Protein AF-A0A8D8CI14-F1 (afdb_monomer_lite)

pLDDT: mean 77.87, std 14.62, range [41.25, 91.88]

Radius of gyration: 20.02 Å; chains: 1; bounding box: 46×37×58 Å

Sequence (136 aa):
RLLSAIPNVVVAGLPQVSRAVIAVDDAHGPPTYKLCVEGYGLRDVMATYGVVGARTKSNNILEVYVTLGIEAARTTIMNEITDVMEGHGMSVDHRHIMLLASQMTSRGEVLGITRHGLAKMRESVFNLASVSFGYS

Organism: Culex pipiens (NCBI:txid7175)

Foldseek 3Di:
DVVVCVVQDDPDDDSFWDDKDWDWDPPDDDIDIDIDTDGDDLPVQLVDPPDPNVPDDDLPLQSCCVRVNLVSSLVSQLVVVVVVCVVVVHDDPSVVSNVVSCLQRVVRDRQDPPPVSVVVSDPDPVVNVVVVVVVD

Secondary structure (DSSP, 8-state):
--TTTGGG---SS-TTEEEEEEEEE-SSSSPEEEEEEEES-HHHHHTSTT--GGG---S-HHHHHHHH-HHHHHHHHHHHHHHHHHHTT----HHHHHHHHHHHHTTSS---SSHHHHHHH---HHHHHHHHHTT-

Structure (mmCIF, N/CA/C/O backbone):
data_AF-A0A8D8CI14-F1
#
_entry.id   AF-A0A8D8CI14-F1
#
loop_
_atom_site.group_PDB
_atom_site.id
_atom_site.type_symbol
_atom_site.label_atom_id
_atom_site.label_alt_id
_atom_site.label_comp_id
_atom_site.label_asym_id
_atom_site.label_entity_id
_atom_site.label_seq_id
_atom_site.pdbx_PDB_ins_code
_atom_site.Cartn_x
_atom_site.Cartn_y
_atom_site.Cartn_z
_atom_site.occupancy
_atom_site.B_iso_or_equiv
_atom_site.auth_seq_id
_atom_site.auth_comp_id
_atom_site.auth_asym_id
_atom_site.auth_atom_id
_atom_site.pdbx_PDB_model_num
ATOM 1 N N . ARG A 1 1 ? -24.627 17.170 -27.670 1.00 53.56 1 ARG A N 1
ATOM 2 C CA . ARG A 1 1 ? -24.695 16.552 -26.321 1.00 53.56 1 ARG A CA 1
ATOM 3 C C . ARG A 1 1 ? -23.860 15.270 -26.192 1.00 53.56 1 ARG A C 1
ATOM 5 O O . ARG A 1 1 ? -23.343 15.054 -25.114 1.00 53.56 1 ARG A O 1
ATOM 12 N N . LEU A 1 2 ? -23.659 14.468 -27.251 1.00 51.97 2 LEU A N 1
ATOM 13 C CA . LEU A 1 2 ? -22.767 13.288 -27.208 1.00 51.97 2 LEU A CA 1
ATOM 14 C C . LEU A 1 2 ? -21.265 13.622 -27.356 1.00 51.97 2 LEU A C 1
ATOM 16 O O . LEU A 1 2 ? -20.440 12.981 -26.722 1.00 51.97 2 LEU A O 1
ATOM 20 N N . LEU A 1 3 ? -20.907 14.676 -28.103 1.00 54.47 3 LEU A N 1
ATOM 21 C CA . LEU A 1 3 ? -19.509 15.109 -28.303 1.00 54.47 3 LEU A CA 1
ATOM 22 C C . LEU A 1 3 ? -18.772 15.508 -27.008 1.00 54.47 3 LEU A C 1
ATOM 24 O O . LEU A 1 3 ? -17.559 15.375 -26.937 1.00 54.47 3 LEU A O 1
ATOM 28 N N . SER A 1 4 ? -19.488 15.955 -25.972 1.00 59.44 4 SER A N 1
ATOM 29 C CA . SER A 1 4 ? -18.893 16.339 -24.683 1.00 59.44 4 SER A CA 1
ATOM 30 C C . SER A 1 4 ? -18.547 15.151 -23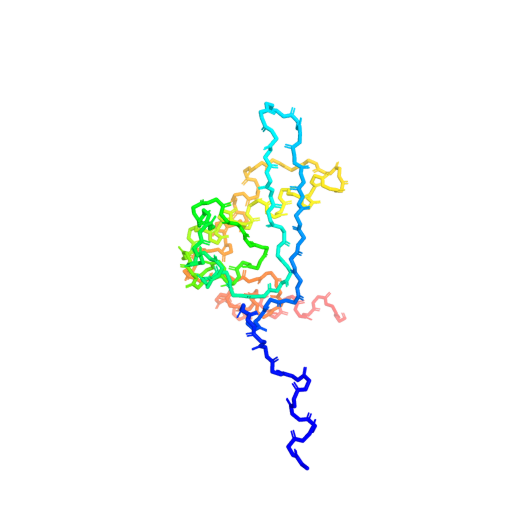.780 1.00 59.44 4 SER A C 1
ATOM 32 O O . SER A 1 4 ? -17.852 15.339 -22.790 1.00 59.44 4 SER A O 1
ATOM 34 N N . ALA A 1 5 ? -19.037 13.945 -24.090 1.00 62.41 5 ALA A N 1
ATOM 35 C CA . ALA A 1 5 ? -18.783 12.736 -23.300 1.00 62.41 5 ALA A CA 1
ATOM 36 C C . ALA A 1 5 ? -17.605 11.902 -23.836 1.00 62.41 5 ALA A C 1
ATOM 38 O O . ALA A 1 5 ? -17.045 11.098 -23.100 1.00 62.41 5 ALA A O 1
ATOM 39 N N . ILE A 1 6 ? -17.205 12.123 -25.094 1.00 62.47 6 ILE A N 1
ATOM 40 C CA . ILE A 1 6 ? -16.115 11.406 -25.773 1.00 62.47 6 ILE A CA 1
ATOM 41 C C . ILE A 1 6 ? -14.745 11.548 -25.079 1.00 62.47 6 ILE A C 1
ATOM 43 O O . ILE A 1 6 ? -14.060 10.533 -24.982 1.00 62.47 6 ILE A O 1
ATOM 47 N N . PRO A 1 7 ? -14.321 12.718 -24.549 1.00 66.12 7 PRO A N 1
ATOM 48 C CA . PRO A 1 7 ? -12.990 12.823 -23.944 1.00 66.12 7 PRO A CA 1
ATOM 49 C C . PRO A 1 7 ? -12.853 12.095 -22.596 1.00 66.12 7 PRO A C 1
ATOM 51 O O . PRO A 1 7 ? -11.733 11.875 -22.153 1.00 66.12 7 PRO A O 1
ATOM 54 N N . ASN A 1 8 ? -13.961 11.693 -21.959 1.00 60.72 8 ASN A N 1
ATOM 55 C CA . ASN A 1 8 ? -13.953 10.975 -20.677 1.00 60.72 8 ASN A CA 1
ATOM 56 C C . ASN A 1 8 ? -14.073 9.449 -20.833 1.00 60.72 8 ASN A C 1
ATOM 58 O O . ASN A 1 8 ? -14.168 8.735 -19.834 1.00 60.72 8 ASN A O 1
ATOM 62 N N . VAL A 1 9 ? -14.112 8.934 -22.065 1.00 67.69 9 VAL A N 1
ATOM 63 C CA . VAL A 1 9 ? -14.171 7.490 -22.307 1.00 67.69 9 VAL A CA 1
ATOM 64 C C . VAL A 1 9 ? -12.766 6.907 -22.197 1.00 67.69 9 VAL A C 1
ATOM 66 O O . VAL A 1 9 ? -11.877 7.226 -22.982 1.00 67.69 9 VAL A O 1
ATOM 69 N N . VAL A 1 10 ? -12.578 6.015 -21.227 1.00 65.00 10 VAL A N 1
ATOM 70 C CA . VAL A 1 10 ? -11.354 5.224 -21.080 1.00 65.00 10 VAL A CA 1
ATOM 71 C C . VAL A 1 10 ? -11.296 4.212 -22.226 1.00 65.00 10 VAL A C 1
ATOM 73 O O . VAL A 1 10 ? -12.143 3.328 -22.321 1.00 65.00 10 VAL A O 1
ATOM 76 N N . VAL A 1 11 ? -10.319 4.368 -23.124 1.00 61.59 11 VAL A N 1
ATOM 77 C CA . VAL A 1 11 ? -10.188 3.558 -24.353 1.00 61.59 11 VAL A CA 1
ATOM 78 C C . VAL A 1 11 ? -9.649 2.151 -24.057 1.00 61.59 11 VAL A C 1
ATOM 80 O O . VAL A 1 11 ? -10.037 1.193 -24.719 1.00 61.59 11 VAL A O 1
ATOM 83 N N . ALA A 1 12 ? -8.784 2.015 -23.048 1.00 62.66 12 ALA A N 1
ATOM 84 C CA . ALA A 1 12 ? -8.288 0.744 -22.526 1.00 62.66 12 ALA A CA 1
ATOM 85 C C . ALA A 1 12 ? -7.649 0.956 -21.143 1.00 62.66 12 ALA A C 1
ATOM 87 O O . ALA A 1 12 ? -7.088 2.018 -20.878 1.00 62.66 12 ALA A O 1
ATOM 88 N N . GLY A 1 13 ? -7.695 -0.067 -20.286 1.00 74.19 13 GLY A N 1
ATOM 89 C CA . GLY A 1 13 ? -7.078 -0.047 -18.957 1.00 74.19 13 GLY A CA 1
ATOM 90 C C . GLY A 1 13 ? -8.069 0.176 -17.815 1.00 74.19 13 GLY A C 1
ATOM 91 O O . GLY A 1 13 ? -9.280 0.029 -17.979 1.00 74.19 13 GLY A O 1
ATOM 92 N N . LEU A 1 14 ? -7.535 0.485 -16.634 1.00 80.19 14 LEU A N 1
ATOM 93 C CA . LEU A 1 14 ? -8.323 0.667 -15.418 1.00 80.19 14 LEU A CA 1
ATOM 94 C C . LEU A 1 14 ? -8.746 2.134 -15.274 1.00 80.19 14 LEU A C 1
ATOM 96 O O . LEU A 1 14 ? -7.880 3.004 -15.241 1.00 80.19 14 LEU A O 1
ATOM 100 N N . PRO A 1 15 ? -10.050 2.433 -15.132 1.00 79.56 15 PRO A N 1
ATOM 101 C CA . PRO A 1 15 ? -10.544 3.812 -15.095 1.00 79.56 15 PRO A CA 1
ATOM 102 C C . PRO A 1 15 ? -10.114 4.585 -13.842 1.00 79.56 15 PRO A C 1
ATOM 104 O O . PRO A 1 15 ? -10.139 5.809 -13.834 1.00 79.56 15 PRO A O 1
ATOM 107 N N . GLN A 1 16 ? -9.736 3.869 -12.782 1.00 82.19 16 GLN A N 1
ATOM 108 C CA . GLN A 1 16 ? -9.289 4.433 -11.507 1.00 82.19 16 GLN A CA 1
ATOM 109 C C . GLN A 1 16 ? -7.784 4.763 -11.493 1.00 82.19 16 GLN A C 1
ATOM 111 O O . GLN A 1 16 ? -7.286 5.324 -10.515 1.00 82.19 16 GLN A O 1
ATOM 116 N N . VAL A 1 17 ? -7.055 4.409 -12.559 1.00 84.56 17 VAL A N 1
ATOM 117 C CA . VAL A 1 17 ? -5.617 4.648 -12.704 1.00 84.56 17 VAL A CA 1
ATOM 118 C C . VAL A 1 17 ? -5.384 5.878 -13.574 1.00 84.56 17 VAL A C 1
ATOM 120 O O . VAL A 1 17 ? -5.748 5.901 -14.747 1.00 84.56 17 VAL A O 1
ATOM 123 N N . SER A 1 18 ? -4.732 6.888 -13.004 1.00 83.75 18 SER A N 1
ATOM 124 C CA . SER A 1 18 ? -4.448 8.162 -13.673 1.00 83.75 18 SER A CA 1
ATOM 125 C C . SER A 1 18 ? -3.176 8.099 -14.513 1.00 83.75 18 SER A C 1
ATOM 127 O O . SER A 1 18 ? -3.116 8.647 -15.614 1.00 83.75 18 SER A O 1
ATOM 129 N N . ARG A 1 19 ? -2.124 7.465 -13.984 1.00 83.69 19 ARG A N 1
ATOM 130 C CA . ARG A 1 19 ? -0.811 7.389 -14.636 1.00 83.69 19 ARG A CA 1
ATOM 131 C C . ARG A 1 19 ? -0.068 6.139 -14.185 1.00 83.69 19 ARG A C 1
ATOM 133 O O . ARG A 1 19 ? -0.189 5.726 -13.040 1.00 83.69 19 ARG A O 1
ATOM 140 N N . ALA A 1 20 ? 0.740 5.565 -15.067 1.00 86.06 20 ALA A N 1
ATOM 141 C CA . ALA A 1 20 ? 1.699 4.530 -14.708 1.00 86.06 20 ALA A CA 1
ATOM 142 C C . ALA A 1 20 ? 3.083 4.907 -15.246 1.00 86.06 20 ALA A C 1
ATOM 144 O O . ALA A 1 20 ? 3.207 5.374 -16.378 1.00 86.06 20 ALA A O 1
ATOM 145 N N . VAL A 1 21 ? 4.112 4.736 -14.423 1.00 88.31 21 VAL A N 1
ATOM 146 C CA . VAL A 1 21 ? 5.510 5.050 -14.733 1.00 88.31 21 VAL A CA 1
ATOM 147 C C . VAL A 1 21 ? 6.342 3.799 -14.501 1.00 88.31 21 VAL A C 1
ATOM 149 O O . VAL A 1 21 ? 6.167 3.109 -13.501 1.00 88.31 21 VAL A O 1
ATOM 152 N N . ILE A 1 22 ? 7.254 3.498 -15.420 1.00 89.12 22 ILE A N 1
ATOM 153 C CA . ILE A 1 22 ? 8.182 2.376 -15.276 1.00 89.12 22 ILE A CA 1
ATOM 154 C C . ILE A 1 22 ? 9.460 2.911 -14.633 1.00 89.12 22 ILE A C 1
ATOM 156 O O . ILE A 1 22 ? 10.127 3.774 -15.200 1.00 89.12 22 ILE A O 1
ATOM 160 N N . ALA A 1 23 ? 9.786 2.402 -13.451 1.00 87.88 23 ALA A N 1
ATOM 161 C CA . ALA A 1 23 ? 11.056 2.629 -12.782 1.00 87.88 23 ALA A CA 1
ATOM 162 C C . ALA A 1 23 ? 11.980 1.436 -13.050 1.00 87.88 23 ALA A C 1
ATOM 164 O O . ALA A 1 23 ? 11.574 0.281 -12.903 1.00 87.88 23 ALA A O 1
ATOM 165 N N . VAL A 1 24 ? 13.216 1.713 -13.451 1.00 86.56 24 VAL A N 1
ATOM 166 C CA . VAL A 1 24 ? 14.250 0.690 -13.635 1.00 86.56 24 VAL A CA 1
ATOM 167 C C . VAL A 1 24 ? 15.100 0.658 -12.374 1.00 86.56 24 VAL A C 1
ATOM 169 O O . VAL A 1 24 ? 15.566 1.700 -11.918 1.00 86.56 24 VAL A O 1
ATOM 172 N N . ASP A 1 25 ? 15.247 -0.524 -11.787 1.00 82.38 25 ASP A N 1
ATOM 173 C CA . ASP A 1 25 ? 16.122 -0.754 -10.645 1.00 82.38 25 ASP A CA 1
ATOM 174 C C . ASP A 1 25 ? 17.294 -1.637 -11.085 1.00 82.38 25 ASP A C 1
ATOM 176 O O . ASP A 1 25 ? 17.122 -2.834 -11.350 1.00 82.38 25 ASP A O 1
ATOM 180 N N . ASP A 1 26 ? 18.467 -1.005 -11.171 1.00 79.00 26 ASP A N 1
ATOM 181 C CA . ASP A 1 26 ? 19.735 -1.590 -11.624 1.00 79.00 26 ASP A CA 1
ATOM 182 C C . ASP A 1 26 ? 20.679 -1.933 -10.452 1.00 79.00 26 ASP A C 1
ATOM 184 O O . ASP A 1 26 ? 21.854 -2.238 -10.656 1.00 79.00 26 ASP A O 1
ATOM 188 N N . ALA A 1 27 ? 20.206 -1.868 -9.200 1.00 73.12 27 ALA A N 1
ATOM 189 C CA . ALA A 1 27 ? 21.092 -1.914 -8.037 1.00 73.12 27 ALA A CA 1
ATOM 190 C C . ALA A 1 27 ? 21.683 -3.307 -7.724 1.00 73.12 27 ALA A C 1
ATOM 192 O O . ALA A 1 27 ? 22.765 -3.383 -7.146 1.00 73.12 27 ALA A O 1
ATOM 193 N N . HIS A 1 28 ? 20.997 -4.412 -8.055 1.00 59.72 28 HIS A N 1
ATOM 194 C CA . HIS A 1 28 ? 21.371 -5.760 -7.582 1.00 59.72 28 HIS A CA 1
ATOM 195 C C . HIS A 1 28 ? 21.072 -6.885 -8.597 1.00 59.72 28 HIS A C 1
ATOM 197 O O . HIS A 1 28 ? 20.167 -7.695 -8.395 1.00 59.72 28 HIS A O 1
ATOM 203 N N . GLY A 1 29 ? 21.870 -6.991 -9.664 1.00 69.25 29 GLY A N 1
ATOM 204 C CA . GLY A 1 29 ? 21.763 -8.079 -10.652 1.00 69.25 29 GLY A CA 1
ATOM 205 C C . GLY A 1 29 ? 20.943 -7.692 -11.892 1.00 69.25 29 GLY A C 1
ATOM 206 O O . GLY A 1 29 ? 20.954 -6.517 -12.246 1.00 69.25 29 GLY A O 1
ATOM 207 N N . PRO A 1 30 ? 20.303 -8.639 -12.618 1.00 78.62 30 PRO A N 1
ATOM 208 C CA . PRO A 1 30 ? 19.632 -8.320 -13.880 1.00 78.62 30 PRO A CA 1
ATOM 209 C C . PRO A 1 30 ? 18.595 -7.201 -13.684 1.00 78.62 30 PRO A C 1
ATOM 211 O O . PRO A 1 30 ?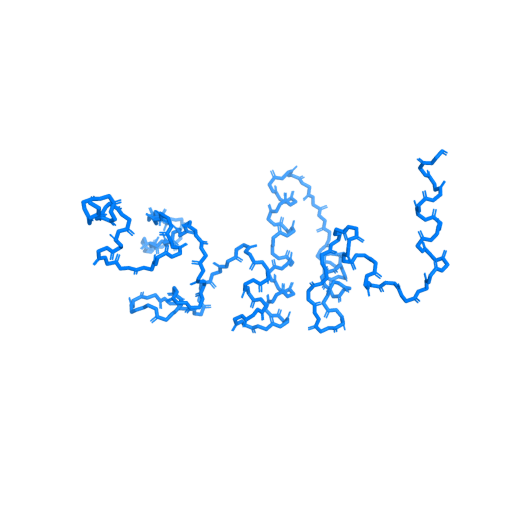 17.897 -7.215 -12.667 1.00 78.62 30 PRO A O 1
ATOM 214 N N . PRO A 1 31 ? 18.480 -6.254 -14.637 1.00 79.44 31 PRO A N 1
ATOM 215 C CA . PRO A 1 31 ? 17.661 -5.056 -14.480 1.00 79.44 31 PRO A CA 1
ATOM 216 C C . PRO A 1 31 ? 16.214 -5.443 -14.179 1.00 79.44 31 PRO A C 1
ATOM 218 O O . PRO A 1 31 ? 15.585 -6.189 -14.940 1.00 79.44 31 PRO A O 1
ATOM 221 N N . THR A 1 32 ? 15.684 -4.959 -13.053 1.00 83.62 32 THR A N 1
ATOM 222 C CA . THR A 1 32 ? 14.287 -5.211 -12.681 1.00 83.62 32 THR A CA 1
ATOM 223 C C . THR A 1 32 ? 13.432 -3.989 -12.975 1.00 83.62 32 THR A C 1
ATOM 225 O O . THR A 1 32 ? 13.731 -2.876 -12.552 1.00 83.62 32 THR A O 1
ATOM 228 N N . TYR A 1 33 ? 12.335 -4.202 -13.697 1.00 85.25 33 TYR A N 1
ATOM 229 C CA . TYR A 1 33 ? 11.367 -3.156 -14.002 1.00 85.25 33 TYR A CA 1
ATOM 230 C C . TYR A 1 33 ? 10.275 -3.147 -12.934 1.00 85.25 33 TYR A C 1
ATOM 232 O O . TYR A 1 33 ? 9.584 -4.147 -12.720 1.00 85.25 33 TYR A O 1
ATOM 240 N N . LYS A 1 34 ? 10.115 -2.014 -12.258 1.00 88.12 34 LYS A N 1
ATOM 241 C CA . LYS A 1 34 ? 9.038 -1.751 -11.304 1.00 88.12 34 LYS A CA 1
ATOM 242 C C . LYS A 1 34 ? 8.011 -0.841 -11.968 1.00 88.12 34 LYS A C 1
ATOM 244 O O . LYS A 1 34 ? 8.365 0.169 -12.566 1.00 88.12 34 LYS A O 1
ATOM 249 N N . LEU A 1 35 ? 6.733 -1.192 -11.866 1.00 88.44 35 LEU A N 1
ATOM 250 C CA . LEU A 1 35 ? 5.641 -0.355 -12.353 1.00 88.44 35 LEU A CA 1
ATOM 251 C C . LEU A 1 35 ? 5.081 0.469 -11.190 1.00 88.44 35 LEU A C 1
ATOM 253 O O . LEU A 1 35 ? 4.489 -0.086 -10.266 1.00 88.44 35 LEU A O 1
ATOM 257 N N . CYS A 1 36 ? 5.259 1.783 -11.244 1.00 88.88 36 CYS A N 1
ATOM 258 C CA . CYS A 1 36 ? 4.685 2.731 -10.300 1.00 88.88 36 CYS A CA 1
ATOM 259 C C . CYS A 1 36 ? 3.358 3.239 -10.859 1.00 88.88 36 CYS A C 1
ATOM 261 O O . CYS A 1 36 ? 3.334 3.946 -11.865 1.00 88.88 36 CYS A O 1
ATOM 263 N N . VAL A 1 37 ? 2.254 2.868 -10.219 1.00 88.31 37 VAL A N 1
ATOM 264 C CA . VAL A 1 37 ? 0.903 3.248 -10.639 1.00 88.31 37 VAL A CA 1
ATOM 265 C C . VAL A 1 37 ? 0.379 4.338 -9.712 1.00 88.31 37 VAL A C 1
ATOM 267 O O . VAL A 1 37 ? 0.396 4.183 -8.496 1.00 88.31 37 VAL A O 1
ATOM 270 N N . GLU A 1 38 ? -0.097 5.434 -10.289 1.00 87.81 38 GLU A N 1
ATOM 271 C CA . GLU A 1 38 ? -0.805 6.495 -9.587 1.00 87.81 38 GLU A CA 1
ATOM 272 C C . GLU A 1 38 ? -2.302 6.355 -9.847 1.00 87.81 38 GLU A C 1
ATOM 274 O O . GLU A 1 38 ? -2.783 6.548 -10.969 1.00 87.81 38 GLU A O 1
ATOM 279 N N . GLY A 1 39 ? -3.037 6.013 -8.797 1.00 86.25 39 GLY A N 1
ATOM 280 C CA . GLY A 1 39 ? -4.478 5.838 -8.840 1.00 86.25 39 GLY A CA 1
ATOM 281 C C . GLY A 1 39 ? -4.966 4.926 -7.727 1.00 86.25 39 GLY A C 1
ATOM 282 O O . GLY A 1 39 ? -4.242 4.640 -6.774 1.00 86.25 39 GLY A O 1
ATOM 283 N N . TYR A 1 40 ? -6.201 4.469 -7.887 1.00 84.19 40 TYR A N 1
ATOM 284 C CA . TYR A 1 40 ? -6.858 3.512 -7.003 1.00 84.19 40 TYR A CA 1
ATOM 285 C C . TYR A 1 40 ? -7.221 2.246 -7.794 1.00 84.19 40 TYR A C 1
ATOM 287 O O . TYR A 1 40 ? -7.141 2.219 -9.023 1.00 84.19 40 TYR A O 1
ATOM 295 N N . GLY A 1 41 ? -7.640 1.193 -7.105 1.00 87.81 41 GLY A N 1
ATOM 296 C CA . GLY A 1 41 ? -8.002 -0.093 -7.700 1.00 87.81 41 GLY A CA 1
ATOM 297 C C . GLY A 1 41 ? -6.911 -1.159 -7.592 1.00 87.81 41 GLY A C 1
ATOM 298 O O . GLY A 1 41 ? -6.674 -1.885 -8.555 1.00 87.81 41 GLY A O 1
ATOM 299 N N . LEU A 1 42 ? -6.273 -1.310 -6.425 1.00 88.88 42 LEU A N 1
ATOM 300 C CA . LEU A 1 42 ? -5.255 -2.340 -6.161 1.00 88.88 42 LEU A CA 1
ATOM 301 C C . LEU A 1 42 ? -5.723 -3.740 -6.577 1.00 88.88 42 LEU A C 1
ATOM 303 O O . LEU A 1 42 ? -4.960 -4.491 -7.178 1.00 88.88 42 LEU A O 1
ATOM 307 N N . ARG A 1 43 ? -6.988 -4.084 -6.302 1.00 90.69 43 ARG A N 1
ATOM 308 C CA . ARG A 1 43 ? -7.569 -5.386 -6.663 1.00 90.69 43 ARG A CA 1
ATOM 309 C C . ARG A 1 43 ? -7.486 -5.660 -8.161 1.00 90.69 43 ARG A C 1
ATOM 311 O O . ARG A 1 43 ? -7.083 -6.749 -8.562 1.00 90.69 43 ARG A O 1
ATOM 318 N N . ASP A 1 44 ? -7.870 -4.679 -8.967 1.00 89.75 44 ASP A N 1
ATOM 319 C CA . ASP A 1 44 ? -7.926 -4.825 -10.418 1.00 89.75 44 ASP A CA 1
ATOM 320 C C . ASP A 1 44 ? -6.513 -4.797 -11.017 1.00 89.75 44 ASP A C 1
ATOM 322 O O . ASP A 1 44 ? -6.198 -5.571 -11.924 1.00 89.75 44 ASP A O 1
ATOM 326 N N . VAL A 1 45 ? -5.619 -3.981 -10.444 1.00 89.06 45 VAL A N 1
ATOM 327 C CA . VAL A 1 45 ? -4.191 -3.965 -10.799 1.00 89.06 45 VAL A CA 1
ATOM 328 C C . VAL A 1 45 ? -3.553 -5.332 -10.536 1.00 89.06 45 VAL A C 1
ATOM 330 O O . VAL A 1 45 ? -2.849 -5.856 -11.396 1.00 89.06 45 VAL A O 1
ATOM 333 N N . MET A 1 46 ? -3.840 -5.952 -9.389 1.00 89.75 46 MET A N 1
ATOM 334 C CA . MET A 1 46 ? -3.344 -7.292 -9.052 1.00 89.75 46 MET A CA 1
ATOM 335 C C . MET A 1 46 ? -3.903 -8.389 -9.968 1.00 89.75 46 MET A C 1
ATOM 337 O O . MET A 1 46 ? -3.234 -9.400 -10.172 1.00 89.75 46 MET A O 1
ATOM 341 N N . ALA A 1 47 ? -5.110 -8.203 -10.509 1.00 89.50 47 ALA A N 1
ATOM 342 C CA . ALA A 1 47 ? -5.753 -9.143 -11.427 1.00 89.50 47 ALA A CA 1
ATOM 343 C C . ALA A 1 47 ? -5.327 -8.960 -12.897 1.00 89.50 47 ALA A C 1
ATOM 345 O O . ALA A 1 47 ? -5.720 -9.746 -13.761 1.00 89.50 47 ALA A O 1
ATOM 346 N N . THR A 1 48 ? -4.537 -7.928 -13.201 1.00 88.25 48 THR A N 1
ATOM 347 C CA . THR A 1 48 ? -4.104 -7.631 -14.568 1.00 88.25 48 THR A CA 1
ATOM 348 C C . THR A 1 48 ? -3.032 -8.623 -15.030 1.00 88.25 48 THR A C 1
ATOM 350 O O . THR A 1 48 ? -2.066 -8.907 -14.320 1.00 88.25 48 THR A O 1
ATOM 353 N N . TYR A 1 49 ? -3.179 -9.149 -16.249 1.00 87.44 49 TYR A N 1
ATOM 354 C CA . TYR A 1 49 ? -2.223 -10.096 -16.826 1.00 87.44 49 TYR A CA 1
ATOM 355 C C . TYR A 1 49 ? -0.816 -9.486 -16.927 1.00 87.44 49 TYR A C 1
ATOM 357 O O . TYR A 1 49 ? -0.648 -8.363 -17.399 1.00 87.44 49 TYR A O 1
ATOM 365 N N . GLY A 1 50 ? 0.197 -10.239 -16.495 1.00 85.62 50 GLY A N 1
ATOM 366 C CA . GLY A 1 50 ? 1.594 -9.793 -16.468 1.00 85.62 50 GLY A CA 1
ATOM 367 C C . GLY A 1 50 ? 2.014 -9.070 -15.182 1.00 85.62 50 GLY A C 1
ATOM 368 O O . GLY A 1 50 ? 3.207 -8.843 -14.990 1.00 85.62 50 GLY A O 1
ATOM 369 N N . VAL A 1 51 ? 1.081 -8.760 -14.271 1.00 87.44 51 VAL A N 1
ATOM 370 C CA . VAL A 1 51 ? 1.395 -8.194 -12.950 1.00 87.44 51 VAL A CA 1
ATOM 371 C C . VAL A 1 51 ? 1.562 -9.313 -11.921 1.00 87.44 51 VAL A C 1
ATOM 373 O O . VAL A 1 51 ? 0.722 -10.200 -11.786 1.00 87.44 51 VAL A O 1
ATOM 376 N N . VAL A 1 52 ? 2.646 -9.263 -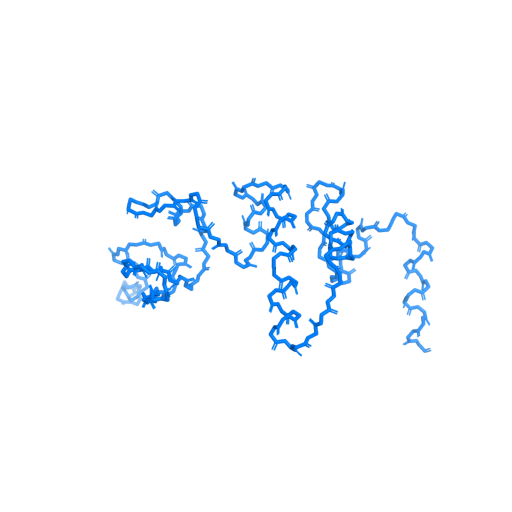11.144 1.00 88.44 52 VAL A N 1
ATOM 377 C CA . VAL A 1 52 ? 2.869 -10.194 -10.028 1.00 88.44 52 VAL A CA 1
ATOM 378 C C . VAL A 1 52 ? 2.176 -9.658 -8.776 1.00 88.44 52 VAL A C 1
ATOM 380 O O . VAL A 1 52 ? 2.807 -8.998 -7.950 1.00 88.44 52 VAL A O 1
ATOM 383 N N . GLY A 1 53 ? 0.888 -9.975 -8.616 1.00 86.69 53 GLY A N 1
ATOM 384 C CA . GLY A 1 53 ? 0.061 -9.488 -7.502 1.00 86.69 53 GLY A CA 1
ATOM 385 C C . GLY A 1 53 ? 0.653 -9.739 -6.106 1.00 86.69 53 GLY A C 1
ATOM 386 O O . GLY A 1 53 ? 0.539 -8.893 -5.228 1.00 86.69 53 GLY A O 1
ATOM 387 N N . ALA A 1 54 ? 1.369 -10.852 -5.907 1.00 86.81 54 ALA A N 1
ATOM 388 C CA . ALA A 1 54 ? 2.015 -11.182 -4.629 1.00 86.81 54 ALA A CA 1
ATOM 389 C C . ALA A 1 54 ? 3.119 -10.191 -4.206 1.00 86.81 54 ALA A C 1
ATOM 391 O O . ALA A 1 54 ? 3.498 -10.152 -3.037 1.00 86.81 54 ALA A O 1
ATOM 392 N N . ARG A 1 55 ? 3.664 -9.413 -5.151 1.00 86.75 55 ARG A N 1
ATOM 393 C CA . ARG A 1 55 ? 4.690 -8.388 -4.898 1.00 86.75 55 ARG A CA 1
ATOM 394 C C . ARG A 1 55 ? 4.150 -6.965 -5.052 1.00 86.75 55 ARG A C 1
ATOM 396 O O . ARG A 1 55 ? 4.916 -6.017 -4.890 1.00 86.75 55 ARG A O 1
ATOM 403 N N . THR A 1 56 ? 2.867 -6.806 -5.366 1.00 90.12 56 THR A N 1
ATOM 404 C CA . THR A 1 56 ? 2.226 -5.499 -5.493 1.00 90.12 56 THR A CA 1
ATOM 405 C C . THR A 1 56 ? 1.962 -4.918 -4.106 1.00 90.12 56 THR A C 1
ATOM 407 O O . THR A 1 56 ? 1.485 -5.611 -3.210 1.00 90.12 56 THR A O 1
ATOM 410 N N . LYS A 1 57 ? 2.276 -3.635 -3.926 1.00 89.44 57 LYS A N 1
ATOM 411 C CA . LYS A 1 57 ? 1.994 -2.877 -2.703 1.00 89.44 57 LYS A CA 1
ATOM 412 C C . LYS A 1 57 ? 1.184 -1.630 -3.057 1.00 89.44 57 LYS A C 1
ATOM 414 O O . LYS A 1 57 ? 1.290 -1.133 -4.175 1.00 89.44 57 LYS A O 1
ATOM 419 N N . SER A 1 58 ? 0.401 -1.139 -2.102 1.00 89.00 58 SER A N 1
ATOM 420 C CA . SER A 1 58 ? -0.307 0.143 -2.181 1.00 89.00 58 SER A CA 1
ATOM 421 C C . SER A 1 58 ? -0.022 0.933 -0.911 1.00 89.00 58 SER A C 1
ATOM 423 O O . SER A 1 58 ? 0.077 0.348 0.169 1.00 89.00 58 SER A O 1
ATOM 425 N N . ASN A 1 59 ? 0.091 2.249 -1.057 1.00 86.62 59 ASN A N 1
ATOM 426 C CA . ASN A 1 59 ? 0.199 3.196 0.052 1.00 86.62 59 ASN A CA 1
ATOM 427 C C . ASN A 1 59 ? -1.162 3.436 0.735 1.00 86.62 59 ASN A C 1
ATOM 429 O O . ASN A 1 59 ? -1.237 3.938 1.857 1.00 86.62 59 ASN A O 1
ATOM 433 N N . ASN A 1 60 ? -2.268 3.068 0.080 1.00 87.31 60 ASN A N 1
ATOM 434 C CA . ASN A 1 60 ? -3.599 3.215 0.643 1.00 87.31 60 ASN A CA 1
ATOM 435 C C . ASN A 1 60 ? -3.951 2.021 1.543 1.00 87.31 60 ASN A C 1
ATOM 437 O O . ASN A 1 60 ? -4.389 0.963 1.091 1.00 87.31 60 ASN A O 1
ATOM 441 N N . ILE A 1 61 ? -3.812 2.221 2.852 1.00 88.19 61 ILE A N 1
ATOM 442 C CA . ILE A 1 61 ? -4.048 1.187 3.871 1.00 88.19 61 ILE A CA 1
ATOM 443 C C . ILE A 1 61 ? -5.500 0.675 3.853 1.00 88.19 61 ILE A C 1
ATOM 445 O O . ILE A 1 61 ? -5.733 -0.514 4.071 1.00 88.19 61 ILE A O 1
ATOM 449 N N . LEU A 1 62 ? -6.486 1.541 3.582 1.00 86.94 62 LEU A N 1
ATOM 450 C CA . LEU A 1 62 ? -7.898 1.136 3.533 1.00 86.94 62 LEU A CA 1
ATOM 451 C C . LEU A 1 62 ? -8.174 0.218 2.344 1.00 86.94 62 LEU A C 1
ATOM 453 O O . LEU A 1 62 ? -8.908 -0.760 2.459 1.00 86.94 62 LEU A O 1
ATOM 457 N N . GLU A 1 63 ? -7.557 0.511 1.207 1.00 88.25 63 GLU A N 1
ATOM 458 C CA . GLU A 1 63 ? -7.652 -0.332 0.025 1.00 88.25 63 GLU A CA 1
ATOM 459 C C . GLU A 1 63 ? -6.989 -1.697 0.255 1.00 88.25 63 GLU A C 1
ATOM 461 O O . GLU A 1 63 ? -7.572 -2.732 -0.076 1.00 88.25 63 GLU A O 1
ATOM 466 N N . VAL A 1 64 ? -5.814 -1.719 0.890 1.00 90.62 64 VAL A N 1
ATOM 467 C CA . VAL A 1 64 ? -5.142 -2.962 1.300 1.00 90.62 64 VAL A CA 1
ATOM 468 C C . VAL A 1 64 ? -6.018 -3.769 2.259 1.00 90.62 64 VAL A C 1
ATOM 470 O O . VAL A 1 64 ? -6.159 -4.976 2.088 1.00 90.62 64 VAL A O 1
ATOM 473 N N . TYR A 1 65 ? -6.665 -3.118 3.226 1.00 90.19 65 TYR A N 1
ATOM 474 C CA . TYR A 1 65 ? -7.584 -3.780 4.152 1.00 90.19 65 TYR A CA 1
ATOM 475 C C . TYR A 1 65 ? -8.752 -4.461 3.429 1.00 90.19 65 TYR A C 1
ATOM 477 O O . TYR A 1 65 ? -9.046 -5.623 3.700 1.00 90.19 65 TYR A O 1
ATOM 485 N N . VAL A 1 66 ? -9.386 -3.770 2.477 1.00 89.62 66 VAL A N 1
ATOM 486 C CA . VAL A 1 66 ? -10.530 -4.310 1.719 1.00 89.62 66 VAL A CA 1
ATOM 487 C C . VAL A 1 66 ? -10.117 -5.449 0.777 1.00 89.62 66 VAL A C 1
ATOM 489 O O . VAL A 1 66 ? -10.918 -6.340 0.500 1.00 89.62 66 VAL A O 1
ATOM 492 N N . THR A 1 67 ? -8.883 -5.436 0.272 1.00 90.50 67 THR A N 1
ATOM 493 C CA . THR A 1 67 ? -8.413 -6.392 -0.746 1.00 90.50 67 THR A CA 1
ATOM 494 C C . THR A 1 67 ? -7.673 -7.597 -0.172 1.00 90.50 67 THR A C 1
ATOM 496 O O . THR A 1 67 ? -7.895 -8.714 -0.634 1.00 90.50 67 THR A O 1
ATOM 499 N N . LEU A 1 68 ? -6.813 -7.381 0.824 1.00 90.56 68 LEU A N 1
ATOM 500 C CA . LEU A 1 68 ? -5.916 -8.384 1.408 1.00 90.56 68 LEU A CA 1
ATOM 501 C C . LEU A 1 68 ? -6.227 -8.694 2.882 1.00 90.56 68 LEU A C 1
ATOM 503 O O . LEU A 1 68 ? -5.763 -9.707 3.403 1.00 90.56 68 LEU A O 1
ATOM 507 N N . GLY A 1 69 ? -7.024 -7.862 3.557 1.00 91.25 69 GLY A N 1
ATOM 508 C CA . GLY A 1 69 ? -7.449 -8.066 4.942 1.00 91.25 69 GLY A CA 1
ATOM 509 C C . GLY A 1 69 ? -6.617 -7.317 5.989 1.00 91.25 69 GLY A C 1
ATOM 510 O O . GLY A 1 69 ? -5.700 -6.550 5.688 1.00 91.25 69 GLY A O 1
ATOM 511 N N . ILE A 1 70 ? -6.964 -7.540 7.263 1.00 90.50 70 ILE A N 1
ATOM 512 C CA . ILE A 1 70 ? -6.439 -6.769 8.403 1.00 90.50 70 ILE A CA 1
ATOM 513 C C . ILE A 1 70 ? -4.943 -6.976 8.655 1.00 90.50 70 ILE A C 1
ATOM 515 O O . ILE A 1 70 ? -4.245 -6.023 8.992 1.00 90.50 70 ILE A O 1
ATOM 519 N N . GLU A 1 71 ? -4.428 -8.186 8.437 1.00 91.12 71 GLU A N 1
ATOM 520 C CA . GLU A 1 71 ? -3.016 -8.484 8.693 1.00 91.12 71 GLU A CA 1
ATOM 521 C C . GLU A 1 71 ? -2.105 -7.836 7.643 1.00 91.12 71 GLU A C 1
ATOM 523 O O . GLU A 1 71 ? -1.086 -7.239 7.984 1.00 91.12 71 GLU A O 1
ATOM 528 N N . ALA A 1 72 ? -2.522 -7.847 6.373 1.00 91.25 72 ALA A N 1
ATOM 529 C CA . ALA A 1 72 ? -1.826 -7.122 5.315 1.00 91.25 72 ALA A CA 1
ATOM 530 C C . ALA A 1 72 ? -1.827 -5.611 5.586 1.00 91.25 72 ALA A C 1
ATOM 532 O O . ALA A 1 72 ? -0.791 -4.962 5.458 1.00 91.25 72 ALA A O 1
ATOM 533 N N . ALA A 1 73 ? -2.958 -5.063 6.044 1.00 90.88 73 ALA A N 1
ATOM 534 C CA . ALA A 1 73 ? -3.039 -3.662 6.445 1.00 90.88 73 ALA A CA 1
ATOM 535 C C . ALA A 1 73 ? -2.089 -3.338 7.613 1.00 90.88 73 ALA A C 1
ATOM 537 O O . ALA A 1 73 ? -1.421 -2.304 7.574 1.00 90.88 73 ALA A O 1
ATOM 538 N N . ARG A 1 74 ? -1.961 -4.228 8.611 1.00 91.62 74 ARG A N 1
ATOM 539 C CA . ARG A 1 74 ? -1.003 -4.078 9.723 1.00 91.62 74 ARG A CA 1
ATOM 540 C C . ARG A 1 74 ? 0.431 -3.967 9.212 1.00 91.62 74 ARG A C 1
ATOM 542 O O . ARG A 1 74 ? 1.151 -3.053 9.608 1.00 91.62 74 ARG A O 1
ATOM 549 N N . THR A 1 75 ? 0.839 -4.867 8.320 1.00 91.88 75 THR A N 1
ATOM 550 C CA . THR A 1 75 ? 2.180 -4.841 7.721 1.00 91.88 75 THR A CA 1
ATOM 551 C C . THR A 1 75 ? 2.405 -3.601 6.862 1.00 91.88 75 THR A C 1
ATOM 553 O O . THR A 1 75 ? 3.476 -3.002 6.942 1.00 91.88 75 THR A O 1
ATOM 556 N N . THR A 1 76 ? 1.408 -3.167 6.089 1.00 91.38 76 THR A N 1
ATOM 557 C CA . THR A 1 76 ? 1.496 -1.927 5.305 1.00 91.38 76 THR A CA 1
ATOM 558 C C . THR A 1 76 ? 1.684 -0.704 6.200 1.00 91.38 76 THR A C 1
ATOM 560 O O . THR A 1 76 ? 2.570 0.093 5.923 1.00 91.38 76 THR A O 1
ATOM 563 N N . ILE A 1 77 ? 0.947 -0.591 7.314 1.00 90.12 77 ILE A N 1
ATOM 564 C CA . ILE A 1 77 ? 1.131 0.500 8.290 1.00 90.12 77 ILE A CA 1
ATOM 565 C C . ILE A 1 77 ? 2.566 0.518 8.832 1.00 90.12 77 ILE A C 1
ATOM 567 O O . ILE A 1 77 ? 3.174 1.582 8.9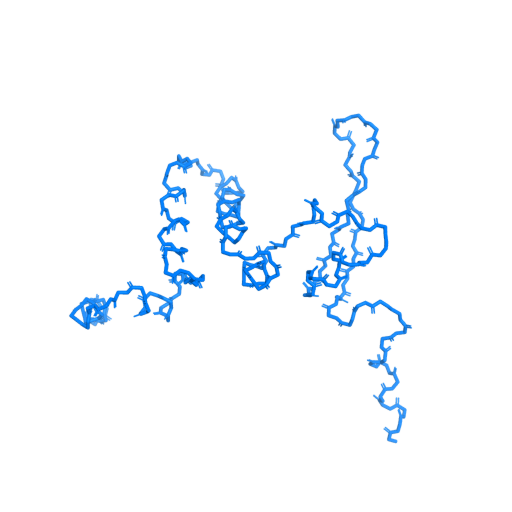16 1.00 90.12 77 ILE A O 1
ATOM 571 N N . MET A 1 78 ? 3.115 -0.648 9.193 1.00 91.25 78 MET A N 1
ATOM 572 C CA . MET A 1 78 ? 4.486 -0.729 9.709 1.00 91.25 78 MET A CA 1
ATOM 573 C C . MET A 1 78 ? 5.519 -0.261 8.676 1.00 91.25 78 MET A C 1
ATOM 575 O O . MET A 1 78 ? 6.429 0.487 9.032 1.00 91.25 78 MET A O 1
ATOM 579 N N . ASN A 1 79 ? 5.359 -0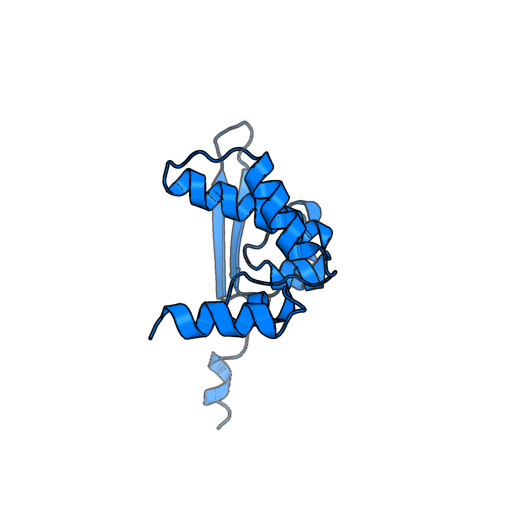.667 7.413 1.00 90.88 79 ASN A N 1
ATOM 580 C CA . ASN A 1 79 ? 6.264 -0.272 6.333 1.00 90.88 79 ASN A CA 1
ATOM 581 C C . ASN A 1 79 ? 6.170 1.233 6.057 1.00 90.88 79 ASN A C 1
ATOM 583 O O . ASN A 1 79 ? 7.189 1.902 6.084 1.00 90.88 79 ASN A O 1
ATOM 587 N N . GLU A 1 80 ? 4.962 1.783 5.908 1.00 89.69 80 GLU A N 1
ATOM 588 C CA . GLU A 1 80 ? 4.763 3.216 5.637 1.00 89.69 80 GLU A CA 1
ATOM 589 C C . GLU A 1 80 ? 5.348 4.106 6.739 1.00 89.69 80 GLU A C 1
ATOM 591 O O . GLU A 1 80 ? 5.997 5.110 6.459 1.00 89.69 80 GLU A O 1
ATOM 596 N N . ILE A 1 81 ? 5.161 3.739 8.013 1.00 89.00 81 ILE A N 1
ATOM 597 C CA . ILE A 1 81 ? 5.750 4.503 9.122 1.00 89.00 81 ILE A CA 1
ATOM 598 C C . ILE A 1 81 ? 7.274 4.437 9.062 1.00 89.00 81 ILE A C 1
ATOM 600 O O . ILE A 1 81 ? 7.927 5.457 9.265 1.00 89.00 81 ILE A O 1
ATOM 604 N N . THR A 1 82 ? 7.831 3.256 8.794 1.00 89.94 82 THR A N 1
ATOM 605 C CA . THR A 1 82 ? 9.282 3.081 8.666 1.00 89.94 82 THR A CA 1
ATOM 606 C C . THR A 1 82 ? 9.823 3.933 7.520 1.00 89.94 82 THR A C 1
ATOM 608 O O . THR A 1 82 ? 10.706 4.752 7.755 1.00 89.94 82 THR A O 1
ATOM 611 N N . ASP A 1 83 ? 9.215 3.841 6.337 1.00 88.81 83 ASP A N 1
ATOM 612 C CA . ASP A 1 83 ? 9.605 4.583 5.135 1.00 88.81 83 ASP A CA 1
ATOM 613 C C . ASP A 1 83 ? 9.539 6.109 5.365 1.00 88.81 83 ASP A C 1
ATOM 615 O O . ASP A 1 83 ? 10.448 6.851 4.983 1.00 88.81 83 ASP A O 1
ATOM 619 N N . VAL A 1 84 ? 8.499 6.600 6.054 1.00 87.94 84 VAL A N 1
ATOM 620 C CA . VAL A 1 84 ? 8.371 8.025 6.407 1.00 87.94 84 VAL A CA 1
ATOM 621 C C . VAL A 1 84 ? 9.425 8.451 7.430 1.00 87.94 84 VAL A C 1
ATOM 623 O O . VAL A 1 84 ? 10.011 9.523 7.278 1.00 87.94 84 VAL A O 1
ATOM 626 N N . MET A 1 85 ? 9.673 7.657 8.475 1.00 88.25 85 MET A N 1
ATOM 627 C CA . MET A 1 85 ? 10.678 7.981 9.496 1.00 88.25 85 MET A CA 1
ATOM 628 C C . MET A 1 85 ? 12.092 7.998 8.900 1.00 88.25 85 MET A C 1
ATOM 630 O O . MET A 1 85 ? 12.831 8.961 9.124 1.00 88.25 85 MET A O 1
ATOM 634 N N . GLU A 1 86 ? 12.429 7.000 8.080 1.00 88.56 86 GLU A N 1
ATOM 635 C CA . GLU A 1 86 ? 13.699 6.923 7.351 1.00 88.56 86 GLU A CA 1
ATOM 636 C C . GLU A 1 86 ? 13.875 8.112 6.399 1.00 88.56 86 GLU A C 1
ATOM 638 O O . GLU A 1 86 ? 14.940 8.732 6.386 1.00 88.56 86 GLU A O 1
ATOM 643 N N . GLY A 1 87 ? 12.816 8.511 5.684 1.00 86.12 87 GLY A N 1
ATOM 644 C CA . GLY A 1 87 ? 12.830 9.692 4.816 1.00 86.12 87 GLY A CA 1
ATOM 645 C C . GLY A 1 87 ? 13.112 11.012 5.548 1.00 86.12 87 GLY A C 1
ATOM 646 O O . GLY A 1 87 ? 13.636 11.948 4.945 1.00 86.12 87 GLY A O 1
ATOM 647 N N . HIS A 1 88 ? 12.819 11.086 6.850 1.00 87.69 88 HIS A N 1
ATOM 648 C CA . HIS A 1 88 ? 13.134 12.238 7.706 1.00 87.69 88 HIS A CA 1
ATOM 649 C C . HIS A 1 88 ? 14.436 12.056 8.512 1.00 87.69 88 HIS A C 1
ATOM 651 O O . HIS A 1 88 ? 14.771 12.916 9.329 1.00 87.69 88 HIS A O 1
ATOM 657 N N . GLY A 1 89 ? 15.169 10.953 8.317 1.00 86.56 89 GLY A N 1
ATOM 658 C CA . GLY A 1 89 ? 16.397 10.644 9.058 1.00 86.56 89 GLY A CA 1
ATOM 659 C C . GLY A 1 89 ? 16.169 10.296 10.534 1.00 86.56 89 GLY A C 1
ATOM 660 O O . GLY A 1 89 ? 17.101 10.372 11.335 1.00 86.56 89 GLY A O 1
ATOM 661 N N . MET A 1 90 ? 14.942 9.935 10.914 1.00 86.81 90 MET A N 1
ATOM 662 C CA . MET A 1 90 ? 14.599 9.517 12.271 1.00 86.81 90 MET A CA 1
ATOM 663 C C . MET A 1 90 ? 14.669 7.995 12.379 1.00 86.81 90 MET A C 1
ATOM 665 O O . MET A 1 90 ? 14.060 7.284 11.585 1.00 86.81 90 MET A O 1
ATOM 669 N N . SER A 1 91 ? 15.368 7.481 13.393 1.00 81.44 91 SER A N 1
ATOM 670 C CA . SER A 1 91 ? 15.353 6.053 13.710 1.00 81.44 91 SER A CA 1
ATOM 671 C C . SER A 1 91 ? 14.429 5.785 14.896 1.00 81.44 91 SER A C 1
ATOM 673 O O . SER A 1 91 ? 14.570 6.352 15.980 1.00 81.44 91 SER A O 1
ATOM 675 N N . VAL A 1 92 ? 13.447 4.914 14.682 1.00 84.06 92 VAL A N 1
ATOM 676 C CA . VAL A 1 92 ? 12.531 4.435 15.720 1.00 84.06 92 VAL A CA 1
ATOM 677 C C . VAL A 1 92 ? 12.664 2.920 15.790 1.00 84.06 92 VAL A C 1
ATOM 679 O O . VAL A 1 92 ? 12.731 2.250 14.764 1.00 84.06 92 VAL A O 1
ATOM 682 N N . ASP A 1 93 ? 12.713 2.364 17.002 1.00 88.69 93 ASP A N 1
ATOM 683 C CA . ASP A 1 93 ? 12.765 0.913 17.186 1.00 88.69 93 ASP A CA 1
ATOM 684 C C . ASP A 1 93 ? 11.497 0.256 16.611 1.00 88.69 93 ASP A C 1
ATOM 686 O O . ASP A 1 93 ? 10.370 0.692 16.881 1.00 88.69 93 ASP A O 1
ATOM 690 N N . HIS A 1 94 ? 11.676 -0.831 15.855 1.00 85.56 94 HIS A N 1
ATOM 691 C CA . HIS A 1 94 ? 10.589 -1.586 15.229 1.00 85.56 94 HIS A CA 1
ATOM 692 C C . HIS A 1 94 ? 9.517 -2.027 16.240 1.00 85.56 94 HIS A C 1
ATOM 694 O O . HIS A 1 94 ? 8.351 -2.200 15.878 1.00 85.56 94 HIS A O 1
ATOM 700 N N . ARG A 1 95 ? 9.879 -2.203 17.521 1.00 89.88 95 ARG A N 1
ATOM 701 C CA . ARG A 1 95 ? 8.950 -2.574 18.597 1.00 89.88 95 ARG A CA 1
ATOM 702 C C . ARG A 1 95 ? 7.882 -1.509 18.817 1.00 89.88 95 ARG A C 1
ATOM 704 O O . ARG A 1 95 ? 6.722 -1.862 19.014 1.00 89.88 95 ARG A O 1
ATOM 711 N N . HIS A 1 96 ? 8.236 -0.226 18.740 1.00 89.06 96 HIS A N 1
ATOM 712 C CA . HIS A 1 96 ? 7.271 0.866 18.898 1.00 89.06 96 HIS A CA 1
ATOM 713 C C . HIS A 1 96 ? 6.300 0.931 17.715 1.00 89.06 96 HIS A C 1
ATOM 715 O O . HIS A 1 96 ? 5.093 1.070 17.915 1.00 89.06 96 HIS A O 1
ATOM 721 N N . ILE A 1 97 ? 6.811 0.753 16.495 1.00 90.12 97 ILE A N 1
ATOM 722 C CA . ILE A 1 97 ? 5.999 0.748 15.271 1.00 90.12 97 ILE A CA 1
ATOM 723 C C . ILE A 1 97 ? 5.043 -0.454 15.272 1.00 90.12 97 ILE A C 1
ATOM 725 O O . ILE A 1 97 ? 3.853 -0.307 14.992 1.00 90.12 97 ILE A O 1
ATOM 729 N N . MET A 1 98 ? 5.531 -1.633 15.667 1.00 90.75 98 MET A N 1
ATOM 730 C CA . MET A 1 98 ? 4.724 -2.852 15.770 1.00 90.75 98 MET A CA 1
ATOM 731 C C . MET A 1 98 ? 3.606 -2.725 16.811 1.00 90.75 98 MET A C 1
ATOM 733 O O . MET A 1 98 ? 2.479 -3.165 16.560 1.00 90.75 98 MET A O 1
ATOM 737 N N . LEU A 1 99 ? 3.893 -2.118 17.968 1.00 89.62 99 LEU A N 1
ATOM 738 C CA . LEU A 1 99 ? 2.884 -1.845 18.995 1.00 89.62 99 LEU A CA 1
ATOM 739 C C . LEU A 1 99 ? 1.812 -0.884 18.473 1.00 89.62 99 LEU A C 1
ATOM 741 O O . LEU A 1 99 ? 0.623 -1.167 18.622 1.00 89.62 99 LEU A O 1
ATOM 745 N N . LEU A 1 100 ? 2.214 0.197 17.799 1.00 87.81 100 LEU A N 1
ATOM 746 C CA . LEU A 1 100 ? 1.282 1.157 17.210 1.00 87.81 100 LEU A CA 1
ATOM 747 C C . LEU A 1 100 ? 0.388 0.503 16.147 1.00 87.81 100 LEU A C 1
ATOM 749 O O . LEU A 1 100 ? -0.835 0.634 16.204 1.00 87.81 100 LEU A O 1
ATOM 753 N N . ALA A 1 101 ? 0.977 -0.250 15.217 1.00 88.94 101 ALA A N 1
ATOM 754 C CA . ALA A 1 101 ? 0.234 -0.939 14.165 1.00 88.94 101 ALA A CA 1
ATOM 755 C C . ALA A 1 101 ? -0.752 -1.968 14.743 1.00 88.94 101 ALA A C 1
ATOM 757 O O . ALA A 1 101 ? -1.897 -2.055 14.295 1.00 88.94 101 ALA A O 1
ATOM 758 N N . SER A 1 102 ? -0.342 -2.708 15.778 1.00 85.56 102 SER A N 1
ATOM 759 C CA . SER A 1 102 ? -1.216 -3.661 16.477 1.00 85.56 102 SER A CA 1
ATOM 760 C C . SER A 1 102 ? -2.356 -2.945 17.202 1.00 85.56 102 SER A C 1
ATOM 762 O O . SER A 1 102 ? -3.497 -3.398 17.158 1.00 85.56 102 SER A O 1
ATOM 764 N N . GLN A 1 103 ? -2.095 -1.783 17.804 1.00 85.19 103 GLN A N 1
ATOM 765 C CA . GLN A 1 103 ? -3.138 -0.974 18.428 1.00 85.19 103 GLN A CA 1
ATOM 766 C C . GLN A 1 103 ? -4.160 -0.471 17.395 1.00 85.19 103 GLN A C 1
ATOM 768 O O . GLN A 1 103 ? -5.362 -0.604 17.631 1.00 85.19 103 GLN A O 1
ATOM 773 N N . MET A 1 104 ? -3.704 0.015 16.235 1.00 83.69 104 MET A N 1
ATOM 774 C CA . MET A 1 104 ? -4.556 0.497 15.134 1.00 83.69 104 MET A CA 1
ATOM 775 C C . MET A 1 104 ? -5.411 -0.594 14.469 1.00 83.69 104 MET A C 1
ATOM 777 O O . MET A 1 104 ? -6.450 -0.273 13.896 1.00 83.69 104 MET A O 1
ATOM 781 N N . THR A 1 105 ? -4.991 -1.861 14.543 1.00 86.38 105 THR A N 1
ATOM 782 C CA . THR A 1 105 ? -5.650 -3.006 13.878 1.00 86.38 105 THR A CA 1
ATOM 783 C C . THR A 1 105 ? -6.353 -3.972 14.842 1.00 86.38 105 THR A C 1
ATOM 785 O O . THR A 1 105 ? -7.078 -4.865 14.408 1.00 86.38 105 THR A O 1
ATOM 788 N N . SER A 1 106 ? -6.209 -3.765 16.156 1.00 81.50 106 SER A N 1
ATOM 789 C CA . SER A 1 106 ? -6.720 -4.649 17.220 1.00 81.50 106 SER A CA 1
ATOM 790 C C . SER A 1 106 ? -8.229 -4.921 17.194 1.00 81.50 106 SER A C 1
ATOM 792 O O . SER A 1 106 ? -8.664 -5.976 17.647 1.00 81.50 106 SER A O 1
ATOM 794 N N . ARG A 1 107 ? -9.039 -3.993 16.669 1.00 78.19 107 ARG A N 1
ATOM 795 C CA . ARG A 1 107 ? -10.510 -4.103 16.644 1.00 78.19 107 ARG A CA 1
ATOM 796 C C . ARG A 1 107 ? -11.062 -4.781 15.381 1.00 78.19 107 ARG A C 1
ATOM 798 O O . ARG A 1 107 ? -12.273 -4.825 15.206 1.00 78.19 107 ARG A O 1
ATOM 805 N N . GLY A 1 108 ? -10.200 -5.286 14.494 1.00 75.69 108 GLY A N 1
ATOM 806 C CA . GLY A 1 108 ? -10.616 -5.895 13.222 1.00 75.69 108 GLY A CA 1
ATOM 807 C C . GLY A 1 108 ? -10.973 -4.888 12.119 1.00 75.69 108 GLY A C 1
ATOM 808 O O . GLY A 1 108 ? -11.271 -5.288 10.996 1.00 75.69 108 GLY A O 1
ATOM 809 N N . GLU A 1 109 ? -10.879 -3.591 12.411 1.00 79.25 109 GLU A N 1
ATOM 810 C CA . GLU A 1 109 ? -10.972 -2.483 11.459 1.00 79.25 109 GLU A CA 1
ATOM 811 C C . GLU A 1 109 ? -9.680 -1.663 11.516 1.00 79.25 109 GLU A C 1
ATOM 813 O O . GLU A 1 109 ? -9.039 -1.572 12.566 1.00 79.25 109 GLU A O 1
ATOM 818 N N . VAL A 1 110 ? -9.309 -1.028 10.402 1.00 78.06 110 VAL A N 1
ATOM 819 C CA . VAL A 1 110 ? -8.207 -0.059 10.386 1.00 78.06 110 VAL A CA 1
ATOM 820 C C . VAL A 1 110 ? -8.717 1.269 10.937 1.00 78.06 110 VAL A C 1
ATOM 822 O O . VAL A 1 110 ? -9.419 2.019 10.254 1.00 78.06 110 VAL A O 1
ATOM 825 N N . LEU A 1 111 ? -8.349 1.577 12.178 1.00 68.56 111 LEU A N 1
ATOM 826 C CA . LEU A 1 111 ? -8.678 2.851 12.810 1.00 68.56 111 LEU A CA 1
ATOM 827 C C . LEU A 1 111 ? -7.515 3.824 12.608 1.00 68.56 111 LEU A C 1
ATOM 829 O O . LEU A 1 111 ? -6.428 3.651 13.154 1.00 68.56 111 LEU A O 1
ATOM 833 N N . GLY A 1 112 ? -7.737 4.856 11.792 1.00 63.91 112 GLY A N 1
ATOM 834 C CA . GLY A 1 112 ? -6.763 5.934 11.634 1.00 63.91 112 GLY A CA 1
ATOM 835 C C . GLY A 1 112 ? -6.604 6.746 12.925 1.00 63.91 112 GLY A C 1
ATOM 836 O O . GLY A 1 112 ? -7.560 6.923 13.674 1.00 63.91 112 GLY A O 1
ATOM 837 N N . ILE A 1 113 ? -5.427 7.341 13.141 1.00 58.44 113 ILE A N 1
ATOM 838 C CA . ILE A 1 113 ? -5.143 8.250 14.278 1.00 58.44 113 ILE A CA 1
ATOM 839 C C . ILE A 1 113 ? -5.865 9.613 14.112 1.00 58.44 113 ILE A C 1
ATOM 841 O O . ILE A 1 113 ? -5.714 10.538 14.901 1.00 58.44 113 ILE A O 1
ATOM 845 N N . THR A 1 114 ? -6.704 9.772 13.086 1.00 52.22 114 THR A N 1
ATOM 846 C CA . THR A 1 114 ? -7.546 10.964 12.934 1.00 52.22 114 THR A CA 1
ATOM 847 C C . THR A 1 114 ? -8.589 11.033 14.053 1.00 52.22 114 THR A C 1
ATOM 849 O O . THR A 1 114 ? -9.022 10.006 14.578 1.00 52.22 114 THR A O 1
ATOM 852 N N . ARG A 1 115 ? -9.045 12.244 14.406 1.00 43.62 115 ARG A N 1
ATOM 853 C CA . ARG A 1 115 ? -10.006 12.486 15.505 1.00 43.62 115 ARG A CA 1
ATOM 854 C C . ARG A 1 115 ? -11.229 11.549 15.493 1.00 43.62 115 ARG A C 1
ATOM 856 O O . ARG A 1 115 ? -11.731 11.176 16.545 1.00 43.62 115 ARG A O 1
ATOM 863 N N . HIS A 1 116 ? -11.692 11.155 14.303 1.00 51.47 116 HIS A N 1
ATOM 864 C CA . HIS A 1 116 ? -12.845 10.270 14.129 1.00 51.47 116 HIS A CA 1
ATOM 865 C C . HIS A 1 116 ? -12.500 8.789 14.370 1.00 51.47 116 HIS A C 1
ATOM 867 O O . HIS A 1 116 ? -13.348 8.044 14.854 1.00 51.47 116 HIS A O 1
ATOM 873 N N . GLY A 1 117 ? -11.268 8.359 14.074 1.00 50.19 117 GLY A N 1
ATOM 874 C CA . GLY A 1 117 ? -10.792 7.003 14.368 1.00 50.19 117 GLY A CA 1
ATOM 875 C C . GLY A 1 117 ? -10.403 6.823 15.838 1.00 50.19 117 GLY A C 1
ATOM 876 O O . GLY A 1 117 ? -10.770 5.820 16.445 1.00 50.19 117 GLY A O 1
ATOM 877 N N . LEU A 1 118 ? -9.804 7.848 16.459 1.00 53.16 118 LEU A N 1
ATOM 878 C CA . LEU A 1 118 ? -9.553 7.901 17.909 1.00 53.16 118 LEU A CA 1
ATOM 879 C C . LEU A 1 118 ? -10.846 7.801 18.735 1.00 53.16 118 LEU A C 1
ATOM 881 O O . LEU A 1 118 ? -10.867 7.107 19.753 1.00 53.16 118 LEU A O 1
ATOM 885 N N . ALA A 1 119 ? -11.931 8.432 18.273 1.00 53.81 119 ALA A N 1
ATOM 886 C CA . ALA A 1 119 ? -13.241 8.345 18.917 1.00 53.81 119 ALA A CA 1
ATOM 887 C C . ALA A 1 119 ? -13.831 6.926 18.915 1.00 53.81 119 ALA A C 1
ATOM 889 O O . ALA A 1 119 ? -14.542 6.564 19.847 1.00 53.81 119 ALA A O 1
ATOM 890 N N . LYS A 1 120 ? -13.498 6.102 17.913 1.00 54.31 120 LYS A N 1
ATOM 891 C CA . LYS A 1 120 ? -13.889 4.684 17.855 1.00 54.31 120 LYS A CA 1
ATOM 892 C C . LYS A 1 120 ? -12.956 3.759 18.648 1.00 54.31 120 LYS A C 1
ATOM 894 O O . LYS A 1 120 ? -13.368 2.667 19.028 1.00 54.31 120 LYS A O 1
ATOM 899 N N . MET A 1 121 ? -11.708 4.166 18.905 1.00 53.62 121 MET A N 1
ATOM 900 C CA . MET A 1 121 ? -10.732 3.352 19.650 1.00 53.62 121 MET A CA 1
ATOM 901 C C . MET A 1 121 ? -10.949 3.365 21.168 1.00 53.62 121 MET A C 1
ATOM 903 O O . MET A 1 121 ? -10.552 2.409 21.840 1.00 53.62 121 MET A O 1
ATOM 907 N N . ARG A 1 122 ? -11.544 4.427 21.726 1.00 55.09 122 ARG A N 1
ATOM 908 C CA . ARG A 1 122 ? -11.748 4.582 23.174 1.00 55.09 122 ARG A CA 1
ATOM 909 C C . ARG A 1 122 ? -13.228 4.476 23.535 1.00 55.09 122 ARG A C 1
ATOM 911 O O . ARG A 1 122 ? -14.008 5.370 23.251 1.00 55.09 122 ARG A O 1
ATOM 918 N N . GLU A 1 123 ? -13.586 3.398 24.228 1.00 52.91 123 GLU A N 1
ATOM 919 C CA . GLU A 1 123 ? -14.949 3.127 24.719 1.00 52.91 123 GLU A CA 1
ATOM 920 C C . GLU A 1 123 ? -15.420 4.040 25.859 1.00 52.91 123 GLU A C 1
ATOM 922 O O . GLU A 1 123 ? -16.592 4.029 26.220 1.00 52.91 123 GLU A O 1
ATOM 927 N N . SER A 1 124 ? -14.548 4.861 26.440 1.00 49.78 124 SER A N 1
ATOM 928 C CA . SER A 1 124 ? -14.913 5.716 27.566 1.00 49.78 124 SER A CA 1
ATOM 929 C C . SER A 1 124 ? -15.201 7.147 27.112 1.00 49.78 124 SER A C 1
ATOM 931 O O . SER A 1 124 ? -14.288 7.934 26.863 1.00 49.78 124 SER A O 1
ATOM 933 N N . VAL A 1 125 ? -16.489 7.510 27.107 1.00 56.09 125 VAL A N 1
ATOM 934 C CA . VAL A 1 125 ? -17.013 8.887 26.945 1.00 56.09 125 VAL A CA 1
ATOM 935 C C . VAL A 1 125 ? -16.263 9.894 27.840 1.00 56.09 125 VAL A C 1
ATOM 937 O O . VAL A 1 125 ? -16.042 11.039 27.456 1.00 56.09 125 VAL A O 1
ATOM 940 N N . PHE A 1 126 ? -15.776 9.436 28.997 1.00 54.75 126 PHE A N 1
ATOM 941 C CA . PHE A 1 126 ? -14.975 10.215 29.944 1.00 54.75 126 PHE A CA 1
ATOM 942 C C . PHE A 1 126 ? -13.619 10.685 29.379 1.00 54.75 126 PHE A C 1
ATOM 944 O O . PHE A 1 126 ? -13.190 11.800 29.648 1.00 54.75 126 PHE A O 1
ATOM 951 N N . ASN A 1 127 ? -12.958 9.868 28.553 1.00 56.47 127 ASN A N 1
ATOM 952 C CA . ASN A 1 127 ? -11.637 10.171 27.987 1.00 56.47 127 ASN A CA 1
ATOM 953 C C . ASN A 1 127 ? -11.727 11.125 26.779 1.00 56.47 127 ASN A C 1
ATOM 955 O O . ASN A 1 127 ? -10.779 11.847 26.477 1.00 56.47 127 ASN A O 1
ATOM 959 N N . LEU A 1 128 ? -12.870 11.130 26.085 1.00 56.41 128 LEU A N 1
ATOM 960 C CA . LEU A 1 128 ? -13.161 12.054 24.982 1.00 56.41 128 LEU A CA 1
ATOM 961 C C . LEU A 1 128 ? -13.390 13.487 25.482 1.00 56.41 128 LEU A C 1
ATOM 963 O O . LEU A 1 128 ? -12.967 14.447 24.830 1.00 56.41 128 LEU A O 1
ATOM 967 N N . ALA A 1 129 ? -14.004 13.629 26.661 1.00 57.16 129 ALA A N 1
ATOM 968 C CA . ALA A 1 129 ? -14.209 14.923 27.303 1.00 57.16 129 ALA A CA 1
ATOM 969 C C . ALA A 1 129 ? -12.874 15.592 27.677 1.00 57.16 129 ALA A C 1
ATOM 971 O O . ALA A 1 129 ? -12.689 16.773 27.395 1.00 57.16 129 ALA A O 1
ATOM 972 N N . SER A 1 130 ? -11.913 14.836 28.224 1.00 58.59 130 SER A N 1
ATOM 973 C CA . SER A 1 130 ? -10.610 15.369 28.658 1.00 58.59 130 SER A CA 1
ATOM 974 C C . SER A 1 130 ? -9.780 15.957 27.512 1.00 58.59 130 SER A C 1
ATOM 976 O O . SER A 1 130 ? -9.152 16.998 27.677 1.00 58.59 130 SER A O 1
ATOM 978 N N . VAL A 1 131 ? -9.792 15.318 26.337 1.00 56.56 131 VAL A N 1
ATOM 979 C CA . VAL A 1 131 ? -9.031 15.788 25.164 1.00 56.56 131 VAL A CA 1
ATOM 980 C C . VAL A 1 131 ? -9.656 17.045 24.561 1.00 56.56 131 VAL A C 1
ATOM 982 O O . VAL A 1 131 ? -8.941 17.927 24.101 1.00 56.56 131 VAL A O 1
ATOM 985 N N . SER A 1 132 ? -10.985 17.149 24.595 1.00 54.03 132 SER A N 1
ATOM 986 C CA . SER A 1 132 ? -11.701 18.310 24.055 1.00 54.03 132 SER A CA 1
ATOM 987 C C . SER A 1 132 ? -11.572 19.542 24.962 1.00 54.03 132 SER A C 1
ATOM 989 O O . S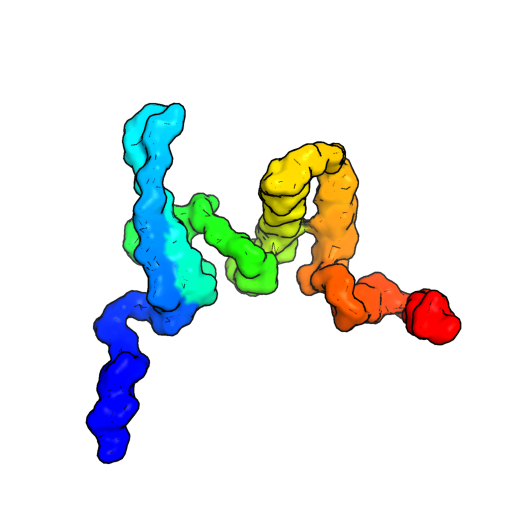ER A 1 132 ? -11.527 20.660 24.464 1.00 54.03 132 SER A O 1
ATOM 991 N N . PHE A 1 133 ? -11.470 19.345 26.283 1.00 52.16 133 PHE A N 1
ATOM 992 C CA . PHE A 1 133 ? -11.353 20.433 27.264 1.00 52.16 133 PHE A CA 1
ATOM 993 C C . PHE A 1 133 ? -9.929 20.984 27.435 1.00 52.16 133 PHE A C 1
ATOM 995 O O . PHE A 1 133 ? -9.769 22.095 27.923 1.00 52.16 133 PHE A O 1
ATOM 1002 N N . GLY A 1 134 ? -8.892 20.240 27.037 1.00 51.97 134 GLY A N 1
ATOM 1003 C CA . GLY A 1 134 ? -7.494 20.682 27.146 1.00 51.97 134 GLY A CA 1
ATOM 1004 C C . GLY A 1 134 ? -7.051 21.726 26.108 1.00 51.97 134 GLY A C 1
ATOM 1005 O O . GLY A 1 134 ? -5.896 22.139 26.134 1.00 51.97 134 GLY A O 1
ATOM 1006 N N . TYR A 1 135 ? -7.941 22.128 25.193 1.00 46.09 135 TYR A N 1
ATOM 1007 C CA . TYR A 1 135 ? -7.693 23.107 24.124 1.00 46.09 135 TYR A CA 1
ATOM 1008 C C . TYR A 1 135 ? -8.636 24.327 24.196 1.00 46.09 135 TYR A C 1
ATOM 1010 O O . TYR A 1 135 ? -8.899 24.957 23.172 1.00 46.09 135 TYR A O 1
ATOM 1018 N N . SER A 1 136 ? -9.186 24.643 25.375 1.00 41.25 136 SER A N 1
ATOM 1019 C CA . SER A 1 136 ? -9.951 25.880 25.631 1.00 41.25 136 SER A CA 1
ATOM 1020 C C . SER A 1 136 ? -9.196 26.820 26.558 1.00 41.25 136 SER A C 1
ATOM 1022 O O . SER A 1 136 ? -8.602 26.310 27.533 1.00 41.25 136 SER A O 1
#

InterPro domains:
  IPR007081 RNA polymerase Rpb1, domain 5 [PF04998] (13-124)
  IPR015700 DNA-directed RNA polymerase III subunit RPC1 [PTHR48446] (3-131)